Protein AF-A0A1G7BSU6-F1 (afdb_monomer_lite)

Foldseek 3Di:
DDDDDDDDDDDDDDDDDDDDDDDDDDDDDDDDDDDDDDDDDPDDDDPPLPDDDPPDPDPPDDLDAQAEEEEDPQCPPCVVLLVLLVCSVPSNYDYDPDPPHQYEHEDQAFDDEVPRRGDQWYQPPLRNYIYGHPPAPRRSLRSNLNNCSNPDAAAPDPAADSPDPNNSSHRDRHHDDD

Sequence (178 aa):
MRTQILTIAGTALASALAFSSPAIALTAAEGAPQASSVSPNPGTQVKTAGASTAPTLLDGFFSTATYTYRIGNSCKGYEDEIRDGAAYWTGKFDESTDSSATPVNCRTDLFACGKLKKANGCNENHGGRITLSTRTFDFALLAAHEFGHNMYKHSNHKCRSWASDAAVMAPIDNECSN

Structure (mmCIF, N/CA/C/O backbone):
data_AF-A0A1G7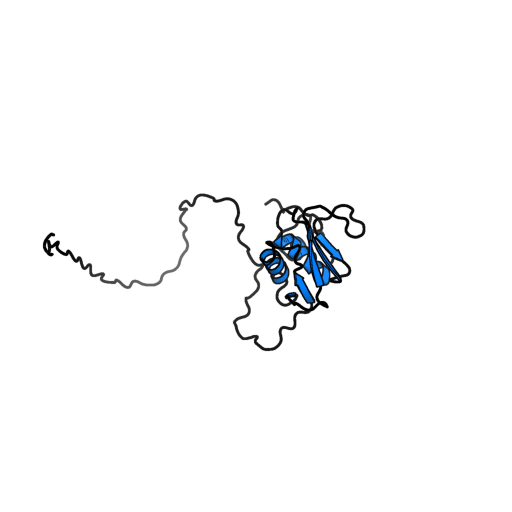BSU6-F1
#
_entry.id   AF-A0A1G7BSU6-F1
#
loop_
_atom_site.group_PDB
_atom_site.id
_atom_site.type_symbol
_atom_site.label_atom_id
_atom_site.label_alt_id
_atom_site.label_comp_id
_atom_site.label_asym_id
_atom_site.label_entity_id
_atom_site.label_seq_id
_atom_site.pdbx_PDB_ins_code
_atom_site.Cartn_x
_atom_site.Cartn_y
_atom_site.Cartn_z
_atom_site.occupancy
_atom_site.B_iso_or_equiv
_atom_site.auth_seq_id
_atom_site.auth_comp_id
_atom_site.auth_asym_id
_atom_site.auth_atom_id
_atom_site.pdbx_PDB_model_num
ATOM 1 N N . MET A 1 1 ? -69.313 28.149 -7.430 1.00 43.38 1 MET A N 1
ATOM 2 C CA . MET A 1 1 ? -67.998 27.905 -6.792 1.00 43.38 1 MET A CA 1
ATOM 3 C C . MET A 1 1 ? -67.383 29.267 -6.487 1.00 43.38 1 MET A C 1
ATOM 5 O O . MET A 1 1 ? -67.125 30.010 -7.416 1.00 43.38 1 MET A O 1
ATOM 9 N N . ARG A 1 2 ? -67.598 29.771 -5.265 1.00 45.12 2 ARG A N 1
ATOM 10 C CA . ARG A 1 2 ? -66.594 29.940 -4.186 1.00 45.12 2 ARG A CA 1
ATOM 11 C C . ARG A 1 2 ? -65.402 30.847 -4.548 1.00 45.12 2 ARG A C 1
ATOM 13 O O . ARG A 1 2 ? -64.326 30.378 -4.879 1.00 45.12 2 ARG A O 1
ATOM 20 N N . THR A 1 3 ? -65.722 32.140 -4.539 1.00 50.72 3 THR A N 1
ATOM 21 C CA . THR A 1 3 ? -65.190 33.266 -3.743 1.00 50.72 3 THR A CA 1
ATOM 22 C C . THR A 1 3 ? -63.723 33.305 -3.298 1.00 50.72 3 THR A C 1
ATOM 24 O O . THR A 1 3 ? -63.164 32.361 -2.750 1.00 50.72 3 THR A O 1
ATOM 27 N N . GLN A 1 4 ? -63.197 34.513 -3.494 1.00 45.75 4 GLN A N 1
ATOM 28 C CA . GLN A 1 4 ? -61.878 35.080 -3.268 1.00 45.75 4 GLN A CA 1
ATOM 29 C C . GLN A 1 4 ? -61.489 35.307 -1.782 1.00 45.75 4 GLN A C 1
ATOM 31 O O . GLN A 1 4 ? -62.336 35.682 -0.983 1.00 45.75 4 GLN A O 1
ATOM 36 N N . ILE A 1 5 ? -60.194 35.096 -1.489 1.00 51.88 5 ILE A N 1
ATOM 37 C CA . ILE A 1 5 ? -59.161 36.057 -1.014 1.00 51.88 5 ILE A CA 1
ATOM 38 C C . ILE A 1 5 ? -59.291 36.835 0.341 1.00 51.88 5 ILE A C 1
ATOM 40 O O . ILE A 1 5 ? -60.310 37.456 0.617 1.00 51.88 5 ILE A O 1
ATOM 44 N N . LEU A 1 6 ? -58.111 36.951 1.011 1.00 47.81 6 LEU A N 1
ATOM 45 C CA . LEU A 1 6 ? -57.597 37.936 2.017 1.00 47.81 6 LEU A CA 1
ATOM 46 C C . LEU A 1 6 ? -58.179 37.820 3.457 1.00 47.81 6 LEU A C 1
ATOM 48 O O . LEU A 1 6 ? -59.353 37.526 3.610 1.00 47.81 6 LEU A O 1
ATOM 52 N N . THR A 1 7 ? -57.526 38.100 4.600 1.00 48.81 7 THR A N 1
ATOM 53 C CA . THR A 1 7 ? -56.152 38.390 5.099 1.00 48.81 7 THR A CA 1
ATOM 54 C C . THR A 1 7 ? -56.275 38.634 6.610 1.00 48.81 7 THR A C 1
ATOM 56 O O . THR A 1 7 ? -57.229 39.307 6.983 1.00 48.81 7 THR A O 1
ATOM 59 N N . ILE A 1 8 ? -55.316 38.220 7.459 1.00 50.56 8 ILE A N 1
ATOM 60 C CA . ILE A 1 8 ? -55.043 38.808 8.803 1.00 50.56 8 ILE A CA 1
ATOM 61 C C . ILE A 1 8 ? -53.541 38.568 9.109 1.00 50.56 8 ILE A C 1
ATOM 63 O O . ILE A 1 8 ? -53.114 37.420 9.126 1.00 50.56 8 ILE A O 1
ATOM 67 N N . ALA A 1 9 ? -52.644 39.556 8.987 1.00 49.62 9 ALA A N 1
ATOM 68 C CA . ALA A 1 9 ? -52.163 40.520 9.998 1.00 49.62 9 ALA A CA 1
ATOM 69 C C . ALA A 1 9 ? -51.543 39.894 11.273 1.00 49.62 9 ALA A C 1
ATOM 71 O O . ALA A 1 9 ? -52.226 39.216 12.032 1.00 49.62 9 ALA A O 1
ATOM 72 N N . GLY A 1 10 ? -50.262 40.185 11.540 1.00 42.06 10 GLY A N 1
ATOM 73 C CA . GLY A 1 10 ? -49.572 39.811 12.781 1.00 42.06 10 GLY A CA 1
ATOM 74 C C . GLY A 1 10 ? -48.179 40.441 12.889 1.00 42.06 10 GLY A C 1
ATOM 75 O O . GLY A 1 10 ? -47.321 40.202 12.053 1.00 42.06 10 GLY A O 1
ATOM 76 N N . THR A 1 11 ? -48.011 41.291 13.893 1.00 51.50 11 THR A N 1
ATOM 77 C CA . THR A 1 11 ? -47.017 42.355 14.112 1.00 51.50 11 THR A CA 1
ATOM 78 C C . THR A 1 11 ? -45.592 41.938 14.500 1.00 51.50 11 THR A C 1
ATOM 80 O O . THR A 1 11 ? -45.358 40.902 15.112 1.00 51.50 11 THR A O 1
ATOM 83 N N . ALA A 1 12 ? -44.664 42.850 14.190 1.00 51.03 12 ALA A N 1
ATOM 84 C CA . ALA A 1 12 ? -43.241 42.865 14.515 1.00 51.03 12 ALA A CA 1
ATOM 85 C C . ALA A 1 12 ? -42.921 43.076 16.005 1.00 51.03 12 ALA A C 1
ATOM 87 O O . ALA A 1 12 ? -43.667 43.764 16.695 1.00 51.03 12 ALA A O 1
ATOM 88 N N . LEU A 1 13 ? -41.731 42.629 16.428 1.00 48.91 13 LEU A N 1
ATOM 89 C CA . LEU A 1 13 ? -40.937 43.243 17.500 1.00 48.91 13 LEU A CA 1
ATOM 90 C C . LEU A 1 13 ? -39.444 43.124 17.147 1.00 48.91 13 LEU A C 1
ATOM 92 O O . LEU A 1 13 ? -38.888 42.031 17.086 1.00 48.91 13 LEU A O 1
ATOM 96 N N . ALA A 1 14 ? -38.816 44.271 16.892 1.00 47.84 14 ALA A N 1
ATOM 97 C CA . ALA A 1 14 ? -37.372 44.431 16.774 1.00 47.84 14 ALA A CA 1
ATOM 98 C C . ALA A 1 14 ? -36.794 44.758 18.158 1.00 47.84 14 ALA A C 1
ATOM 100 O O . ALA A 1 14 ? -37.386 45.525 18.917 1.00 47.84 14 ALA A O 1
ATOM 101 N N . SER A 1 15 ? -35.632 44.207 18.495 1.00 51.06 15 SER A N 1
ATOM 102 C CA . SER A 1 15 ? -34.872 44.604 19.682 1.00 51.06 15 SER A CA 1
ATOM 103 C C . SER A 1 15 ? -33.413 44.774 19.287 1.00 51.06 15 SER A C 1
ATOM 105 O O . SER A 1 15 ? -32.718 43.809 18.981 1.00 51.06 15 SER A O 1
ATOM 107 N N . ALA A 1 16 ? -32.988 46.034 19.236 1.00 49.09 16 ALA A N 1
ATOM 108 C CA . ALA A 1 16 ? -31.608 46.444 19.054 1.00 49.09 16 ALA A CA 1
ATOM 109 C C . ALA A 1 16 ? -30.912 46.461 20.420 1.00 49.09 16 ALA A C 1
ATOM 111 O O . ALA A 1 16 ? -31.410 47.086 21.355 1.00 49.09 16 ALA A O 1
ATOM 112 N N . LEU A 1 17 ? -29.752 45.813 20.526 1.00 57.69 17 LEU A N 1
ATOM 113 C CA . LEU A 1 17 ? -28.835 45.985 21.648 1.00 57.69 17 LEU A CA 1
ATOM 114 C C . LEU A 1 17 ? -27.487 46.445 21.096 1.00 57.69 17 LEU A C 1
ATOM 116 O O . LEU A 1 17 ? -26.803 45.719 20.377 1.00 57.69 17 LEU A O 1
ATOM 120 N N . ALA A 1 18 ? -27.160 47.695 21.410 1.00 49.97 18 ALA A N 1
ATOM 121 C CA . ALA A 1 18 ? -25.861 48.299 21.186 1.00 49.97 18 ALA A CA 1
ATOM 122 C C . ALA A 1 18 ? -24.832 47.666 22.133 1.00 49.97 18 ALA A C 1
ATOM 124 O O . ALA A 1 18 ? -25.076 47.579 23.336 1.00 49.97 18 ALA A O 1
ATOM 125 N N . PHE A 1 19 ? -23.678 47.269 21.600 1.00 49.72 19 PHE A N 1
ATOM 126 C CA . PHE A 1 19 ? -22.523 46.869 22.398 1.00 49.72 19 PHE A CA 1
ATOM 127 C C . PHE A 1 19 ? -21.429 47.928 22.278 1.00 49.72 19 PHE A C 1
ATOM 129 O O . PHE A 1 19 ? -20.837 48.124 21.218 1.00 49.72 19 PHE A O 1
ATOM 136 N N . SER A 1 20 ? -21.197 48.615 23.393 1.00 43.66 20 SER A N 1
ATOM 137 C CA . SER A 1 20 ? -20.050 49.485 23.631 1.00 43.66 20 SER A CA 1
ATOM 138 C C . SER A 1 20 ? -18.826 48.637 23.980 1.00 43.66 20 SER A C 1
ATOM 140 O O . SER A 1 20 ? -18.882 47.809 24.887 1.00 43.66 20 SER A O 1
ATOM 142 N N . SER A 1 21 ? -17.716 48.863 23.280 1.00 49.31 21 SER A N 1
ATOM 143 C CA . SER A 1 21 ? -16.418 48.238 23.555 1.00 49.31 21 SER A CA 1
ATOM 144 C C . SER A 1 21 ? -15.707 48.880 24.750 1.00 49.31 21 SER A C 1
ATOM 146 O O . SER A 1 21 ? -15.696 50.107 24.860 1.00 49.31 21 SER A O 1
ATOM 148 N N . PRO A 1 22 ? -14.968 48.091 25.545 1.00 56.47 22 PRO A N 1
ATOM 149 C CA . PRO A 1 22 ? -13.763 48.571 26.204 1.00 56.47 22 PRO A CA 1
ATOM 150 C C . PRO A 1 22 ? -12.509 47.899 25.624 1.00 56.47 22 PRO A C 1
ATOM 152 O O . PRO A 1 22 ? -12.422 46.677 25.517 1.00 56.47 22 PRO A O 1
ATOM 155 N N . ALA A 1 23 ? -11.521 48.721 25.272 1.00 51.72 23 ALA A N 1
ATOM 156 C CA . ALA A 1 23 ? -10.149 48.295 25.027 1.00 51.72 23 ALA A CA 1
ATOM 157 C C . ALA A 1 23 ? -9.398 48.251 26.365 1.00 51.72 23 ALA A C 1
ATOM 159 O O . ALA A 1 23 ? -9.344 49.275 27.043 1.00 51.72 23 ALA A O 1
ATOM 160 N N . ILE A 1 24 ? -8.808 47.106 26.731 1.00 51.00 24 ILE A N 1
ATOM 161 C CA . ILE A 1 24 ? -7.799 46.996 27.798 1.00 51.00 24 ILE A CA 1
ATOM 162 C C . ILE A 1 24 ? -6.711 45.992 27.375 1.00 51.00 24 ILE A C 1
ATOM 164 O O . ILE A 1 24 ? -6.951 45.060 26.614 1.00 51.00 24 ILE A O 1
ATOM 168 N N . ALA A 1 25 ? -5.505 46.305 27.840 1.00 41.59 25 ALA A N 1
ATOM 169 C CA . ALA A 1 25 ? -4.172 45.949 27.386 1.00 41.59 25 ALA A CA 1
ATOM 170 C C . ALA A 1 25 ? -3.690 44.495 27.582 1.00 41.59 25 ALA A C 1
ATOM 172 O O . ALA A 1 25 ? -4.218 43.723 28.375 1.00 41.59 25 ALA A O 1
ATOM 173 N N . LEU A 1 26 ? -2.591 44.214 26.869 1.00 41.16 26 LEU A N 1
AT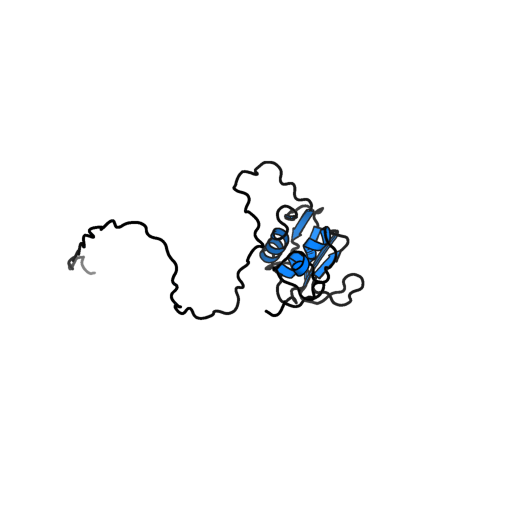OM 174 C CA . LEU A 1 26 ? -1.641 43.107 27.013 1.00 41.16 26 LEU A CA 1
ATOM 175 C C . LEU A 1 26 ? -1.139 42.925 28.460 1.00 41.16 26 LEU A C 1
ATOM 177 O O . LEU A 1 26 ? -0.516 43.840 28.995 1.00 41.16 26 LEU A O 1
ATOM 181 N N . THR A 1 27 ? -1.250 41.706 28.996 1.00 39.78 27 THR A N 1
ATOM 182 C CA . THR A 1 27 ? -0.276 41.094 29.922 1.00 39.78 27 THR A CA 1
ATOM 183 C C . THR A 1 27 ? -0.264 39.568 29.747 1.00 39.78 27 THR A C 1
ATOM 185 O O . THR A 1 27 ? -1.294 38.940 29.518 1.00 39.78 27 THR A O 1
ATOM 188 N N . ALA A 1 28 ? 0.934 38.983 29.810 1.00 38.03 28 ALA A N 1
ATOM 189 C CA . ALA A 1 28 ? 1.205 37.548 29.770 1.00 38.03 28 ALA A CA 1
ATOM 190 C C . ALA A 1 28 ? 1.109 36.912 31.170 1.00 38.03 28 ALA A C 1
ATOM 192 O O . ALA A 1 28 ? 1.464 37.585 32.136 1.00 38.03 28 ALA A O 1
ATOM 193 N N . ALA A 1 29 ? 0.700 35.636 31.253 1.00 35.84 29 ALA A N 1
ATOM 194 C CA . ALA A 1 29 ? 1.248 34.568 32.116 1.00 35.84 29 ALA A CA 1
ATOM 195 C C . ALA A 1 29 ? 0.250 33.404 32.314 1.00 35.84 29 ALA A C 1
ATOM 197 O O . ALA A 1 29 ? -0.962 33.581 32.250 1.00 35.84 29 ALA A O 1
ATOM 198 N N . GLU A 1 30 ? 0.828 32.223 32.537 1.00 41.31 30 GLU A N 1
ATOM 199 C CA . GLU A 1 30 ? 0.259 30.884 32.744 1.00 41.31 30 GLU A CA 1
ATOM 200 C C . GLU A 1 30 ? -0.968 30.748 33.664 1.00 41.31 30 GLU A C 1
ATOM 202 O O . GLU A 1 30 ? -1.081 31.397 34.701 1.00 41.31 30 GLU A O 1
ATOM 207 N N . GLY A 1 31 ? -1.812 29.758 33.341 1.00 31.92 31 GLY A N 1
ATOM 208 C CA . GLY A 1 31 ? -2.787 29.168 34.263 1.00 31.92 31 GLY A CA 1
ATOM 209 C C . GLY A 1 31 ? -3.959 28.499 33.538 1.00 31.92 31 GLY A C 1
ATOM 210 O O . GLY A 1 31 ? -4.784 29.181 32.943 1.00 31.92 31 GLY A O 1
ATOM 211 N N . ALA A 1 32 ? -4.028 27.164 33.579 1.00 40.47 32 ALA A N 1
ATOM 212 C CA . ALA A 1 32 ? -5.107 26.342 33.010 1.00 40.47 32 ALA A CA 1
ATOM 213 C C . ALA A 1 32 ? -6.519 26.756 33.489 1.00 40.47 32 ALA A C 1
ATOM 215 O O . ALA A 1 32 ? -6.661 27.308 34.582 1.00 40.47 32 ALA A O 1
ATOM 216 N N . PRO A 1 33 ? -7.583 26.372 32.754 1.00 39.94 33 PRO A N 1
ATOM 217 C CA . PRO A 1 33 ? -8.517 25.442 33.388 1.00 39.94 33 PRO A CA 1
ATOM 218 C C . PRO A 1 33 ? -9.144 24.377 32.470 1.00 39.94 33 PRO A C 1
ATOM 220 O O . PRO A 1 33 ? -8.964 24.312 31.259 1.00 39.94 33 PRO A O 1
ATOM 223 N N . GLN A 1 34 ? -9.855 23.508 33.178 1.00 32.91 34 GLN A N 1
ATOM 224 C CA . GLN A 1 34 ? -10.449 22.220 32.868 1.00 32.91 34 GLN A CA 1
ATOM 225 C C . GLN A 1 34 ? -11.544 22.196 31.788 1.00 32.91 34 GLN A C 1
ATOM 227 O O . GLN A 1 34 ? -12.377 23.088 31.683 1.00 32.91 34 GLN A O 1
ATOM 232 N N . ALA A 1 35 ? -11.542 21.057 31.089 1.00 38.19 35 ALA A N 1
ATOM 233 C CA . ALA A 1 35 ? -12.656 20.200 30.678 1.00 38.19 35 ALA A CA 1
ATOM 234 C C . ALA A 1 35 ? -14.034 20.825 30.385 1.00 38.19 35 ALA A C 1
ATOM 236 O O . ALA A 1 35 ? -14.748 21.304 31.263 1.00 38.19 35 ALA A O 1
ATOM 237 N N . SER A 1 36 ? -14.503 20.587 29.160 1.00 28.94 36 SER A N 1
ATOM 238 C CA . SER A 1 36 ? -15.922 20.362 28.899 1.00 28.94 36 SER A CA 1
ATOM 239 C C . SER A 1 36 ? -16.103 19.167 27.968 1.00 28.94 36 SER A C 1
ATOM 241 O O . SER A 1 36 ? -15.385 18.970 26.992 1.00 28.94 36 SER A O 1
ATOM 243 N N . SER A 1 37 ? -17.044 18.337 28.389 1.00 40.94 37 SER A N 1
ATOM 244 C CA . SER A 1 37 ? -17.459 17.030 27.904 1.00 40.94 37 SER A CA 1
ATOM 245 C C . SER A 1 37 ? -17.843 16.994 26.426 1.00 40.94 37 SER A C 1
ATOM 247 O O . SER A 1 37 ? -18.770 17.693 26.015 1.00 40.94 37 SER A O 1
ATOM 249 N N . VAL A 1 38 ? -17.236 16.073 25.675 1.00 34.16 38 VAL A N 1
ATOM 250 C CA . VAL A 1 38 ? -17.797 15.553 24.423 1.00 34.16 38 VAL A CA 1
ATOM 251 C C . VAL A 1 38 ? -17.736 14.027 24.471 1.00 34.16 38 VAL A C 1
ATOM 253 O O . VAL A 1 38 ? -16.701 13.433 24.760 1.00 34.16 38 VAL A O 1
ATOM 256 N N . SER A 1 39 ? -18.898 13.421 24.251 1.00 33.19 39 SER A N 1
ATOM 257 C CA . SER A 1 39 ? -19.144 11.981 24.186 1.00 33.19 39 SER A CA 1
ATOM 258 C C . SER A 1 39 ? -18.229 11.292 23.155 1.00 33.19 39 SER A C 1
ATOM 260 O O . SER A 1 39 ? -18.111 11.810 22.042 1.00 33.19 39 SER A O 1
ATOM 262 N N . PRO A 1 40 ? -17.597 10.139 23.452 1.00 36.00 40 PRO A N 1
ATOM 263 C CA . PRO A 1 40 ? -16.759 9.447 22.482 1.00 36.00 40 PRO A CA 1
ATOM 264 C C . PRO A 1 40 ? -17.623 8.671 21.480 1.00 36.00 40 PRO A C 1
ATOM 266 O O . PRO A 1 40 ? -18.295 7.701 21.824 1.00 36.00 40 PRO A O 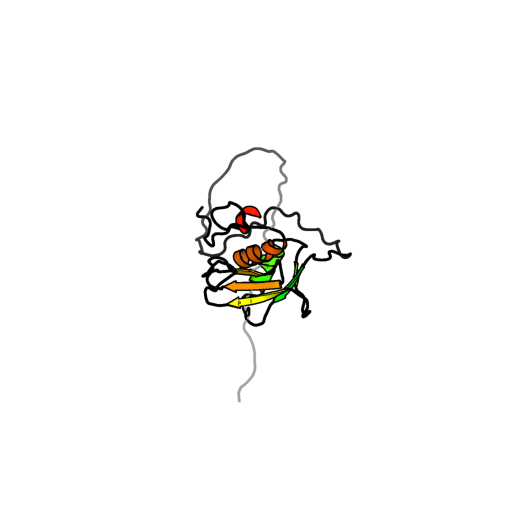1
ATOM 269 N N . ASN A 1 41 ? -17.568 9.090 20.219 1.00 34.16 41 ASN A N 1
ATOM 270 C CA . ASN A 1 41 ? -17.906 8.239 19.085 1.00 34.16 41 ASN A CA 1
ATOM 271 C C . ASN A 1 41 ? -16.659 7.377 18.775 1.00 34.16 41 ASN A C 1
ATOM 273 O O . ASN A 1 41 ? -15.595 7.956 18.545 1.00 34.16 41 ASN A O 1
ATOM 277 N N . PRO A 1 42 ? -16.710 6.034 18.803 1.00 40.38 42 PRO A N 1
ATOM 278 C CA . PRO A 1 42 ? -15.545 5.217 18.486 1.00 40.38 42 PRO A CA 1
ATOM 279 C C . PRO A 1 42 ? -15.372 5.114 16.964 1.00 40.38 42 PRO A C 1
ATOM 281 O O . PRO A 1 42 ? -16.275 4.656 16.269 1.00 40.38 42 PRO A O 1
ATOM 284 N N . GLY A 1 43 ? -14.202 5.510 16.452 1.00 39.00 43 GLY A N 1
ATOM 285 C CA . GLY A 1 43 ? -13.776 5.163 15.090 1.00 39.00 43 GLY A CA 1
ATOM 286 C C . GLY A 1 43 ? -13.504 6.328 14.141 1.00 39.00 43 GLY A C 1
ATOM 287 O O . GLY A 1 43 ? -13.948 6.313 13.001 1.00 39.00 43 GLY A O 1
ATOM 288 N N . THR A 1 44 ? -12.747 7.337 14.560 1.00 38.91 44 THR A N 1
ATOM 289 C CA . THR A 1 44 ? -11.948 8.131 13.612 1.00 38.91 44 THR A CA 1
ATOM 290 C C . THR A 1 44 ? -10.675 8.530 14.335 1.00 38.91 44 THR A C 1
ATOM 292 O O . THR A 1 44 ? -10.641 9.532 15.046 1.00 38.91 44 THR A O 1
ATOM 295 N N . GLN A 1 45 ? -9.641 7.691 14.235 1.00 43.50 45 GLN A N 1
ATOM 296 C CA . GLN A 1 45 ? -8.319 8.109 14.681 1.00 43.50 45 GLN A CA 1
ATOM 297 C C . GLN A 1 45 ? -7.872 9.255 13.776 1.00 43.50 45 GLN A C 1
ATOM 299 O O . GLN A 1 45 ? -7.903 9.156 12.548 1.00 43.50 45 GLN A O 1
ATOM 304 N N . VAL A 1 46 ? -7.534 10.377 14.402 1.00 36.94 46 VAL A N 1
ATOM 305 C CA . VAL A 1 46 ? -7.031 11.565 13.725 1.00 36.94 46 VAL A CA 1
ATOM 306 C C . VAL A 1 46 ? -5.741 11.168 13.013 1.00 36.94 46 VAL A C 1
ATOM 308 O O . VAL A 1 46 ? -4.766 10.798 13.663 1.00 36.94 46 VAL A O 1
ATOM 311 N N . LYS A 1 47 ? -5.742 11.247 11.677 1.00 48.84 47 LYS A N 1
ATOM 312 C CA . LYS A 1 47 ? -4.538 11.213 10.840 1.00 48.84 47 LYS A CA 1
ATOM 313 C C . LYS A 1 47 ? -3.632 12.369 11.266 1.00 48.84 47 LYS A C 1
ATOM 315 O O . LYS A 1 47 ? -3.708 13.464 10.712 1.00 48.84 47 LYS A O 1
ATOM 320 N N . THR A 1 48 ? -2.781 12.170 12.265 1.00 35.25 48 THR A N 1
ATOM 321 C CA . THR A 1 48 ? -1.628 13.047 12.442 1.00 35.25 48 THR A CA 1
ATOM 322 C C . THR A 1 48 ? -0.637 12.637 11.369 1.00 35.25 48 THR A C 1
ATOM 324 O O . THR A 1 48 ? 0.146 11.712 11.557 1.00 35.25 48 THR A O 1
ATOM 327 N N . ALA A 1 49 ? -0.722 13.290 10.207 1.00 46.47 49 ALA A N 1
ATOM 328 C CA . ALA A 1 49 ? 0.374 13.278 9.256 1.00 46.47 49 ALA A CA 1
ATOM 329 C C . ALA A 1 49 ? 1.645 13.620 10.043 1.00 46.47 49 ALA A C 1
ATOM 331 O O . ALA A 1 49 ? 1.688 14.659 10.711 1.00 46.47 49 ALA A O 1
ATOM 332 N N . GLY A 1 50 ? 2.647 12.735 10.025 1.00 38.75 50 GLY A N 1
ATOM 333 C CA . GLY A 1 50 ? 3.977 13.089 10.509 1.00 38.75 50 GLY A CA 1
ATOM 334 C C . GLY A 1 50 ? 4.341 14.423 9.870 1.00 38.75 50 GLY A C 1
ATOM 335 O O . GLY A 1 50 ? 4.186 14.548 8.656 1.00 38.75 50 GLY A O 1
ATOM 336 N N . ALA A 1 51 ? 4.676 15.423 10.695 1.00 36.59 51 ALA A N 1
ATOM 337 C CA . ALA A 1 51 ? 4.785 16.828 10.312 1.00 36.59 51 ALA A CA 1
ATOM 338 C C . ALA A 1 51 ? 5.510 16.995 8.969 1.00 36.59 51 ALA A C 1
ATOM 340 O O . ALA A 1 51 ? 6.733 17.051 8.899 1.00 36.59 51 ALA A O 1
ATOM 341 N N . SER A 1 52 ? 4.721 17.060 7.903 1.00 44.75 52 SER A N 1
ATOM 342 C CA . SER A 1 52 ? 5.170 17.317 6.550 1.00 44.75 52 SER A CA 1
ATOM 343 C C . SER A 1 52 ? 4.659 18.703 6.252 1.00 44.75 52 SER A C 1
ATOM 345 O O . SER A 1 52 ? 3.453 18.947 6.230 1.00 44.75 52 SER A O 1
ATOM 347 N N . THR A 1 53 ? 5.589 19.643 6.149 1.00 33.62 53 THR A N 1
ATOM 348 C CA . THR A 1 53 ? 5.315 21.004 5.712 1.00 33.62 53 THR A CA 1
ATOM 349 C C . THR A 1 53 ? 4.551 20.899 4.396 1.00 33.62 53 THR A C 1
ATOM 351 O O . THR A 1 53 ? 5.105 20.440 3.401 1.00 33.62 53 THR A O 1
ATOM 354 N N . ALA A 1 54 ? 3.259 21.232 4.408 1.00 38.56 54 ALA A N 1
ATOM 355 C CA . ALA A 1 54 ? 2.460 21.244 3.193 1.00 38.56 54 ALA A CA 1
ATOM 356 C C . ALA A 1 54 ? 3.153 22.171 2.181 1.00 38.56 54 ALA A C 1
ATOM 358 O O . ALA A 1 54 ? 3.487 23.301 2.557 1.00 38.56 54 ALA A O 1
ATOM 359 N N . PRO A 1 55 ? 3.405 21.741 0.933 1.00 41.66 55 PRO A N 1
ATOM 360 C CA . PRO A 1 55 ? 3.897 22.662 -0.069 1.00 41.66 55 PRO A CA 1
ATOM 361 C C . PRO A 1 55 ? 2.800 23.696 -0.317 1.00 41.66 55 PRO A C 1
ATOM 363 O O . PRO A 1 55 ? 1.690 23.388 -0.756 1.00 41.66 55 PRO A O 1
ATOM 366 N N . THR A 1 56 ? 3.110 24.942 0.030 1.00 38.22 56 THR A N 1
ATOM 367 C CA . THR A 1 56 ? 2.378 26.120 -0.417 1.00 38.22 56 THR A CA 1
ATOM 368 C C . THR A 1 56 ? 2.246 26.026 -1.932 1.00 38.22 56 THR A C 1
ATOM 370 O O . THR A 1 56 ? 3.245 25.835 -2.619 1.00 38.22 56 THR A O 1
ATOM 373 N N . LEU A 1 57 ? 1.018 26.137 -2.435 1.00 45.91 57 LEU A N 1
ATOM 374 C CA . LEU A 1 57 ? 0.658 26.205 -3.852 1.00 45.91 57 LEU A CA 1
ATOM 375 C C . LEU A 1 57 ? 1.589 27.147 -4.642 1.00 45.91 57 LEU A C 1
ATOM 377 O O . LEU A 1 57 ? 1.304 28.334 -4.776 1.00 45.91 57 LEU A O 1
ATOM 381 N N . LEU A 1 58 ? 2.696 26.610 -5.160 1.00 40.41 58 LEU A N 1
ATOM 382 C CA . LEU A 1 58 ? 3.500 27.193 -6.235 1.00 40.41 58 LEU A CA 1
ATOM 383 C C . LEU A 1 58 ? 4.333 26.157 -7.028 1.00 40.41 58 LEU A C 1
ATOM 385 O O . LEU A 1 58 ? 5.154 26.560 -7.842 1.00 40.41 58 LEU A O 1
ATOM 389 N N . ASP A 1 59 ? 4.111 24.846 -6.869 1.00 44.12 59 ASP A N 1
ATOM 390 C CA . ASP A 1 59 ? 4.916 23.800 -7.537 1.00 44.12 59 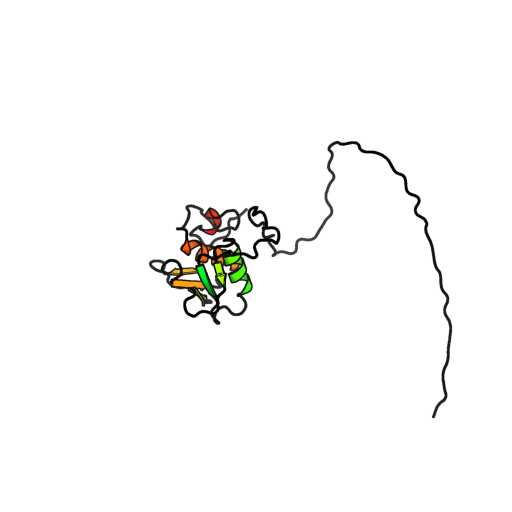ASP A CA 1
ATOM 391 C C . ASP A 1 59 ? 4.252 23.241 -8.808 1.00 44.12 59 ASP A C 1
ATOM 393 O O . ASP A 1 59 ? 4.151 22.038 -9.041 1.00 44.12 59 ASP A O 1
ATOM 397 N N . GLY A 1 60 ? 3.807 24.145 -9.681 1.00 41.31 60 GLY A N 1
ATOM 398 C CA . GLY A 1 60 ? 3.284 23.822 -11.012 1.00 41.31 60 GLY A CA 1
ATOM 399 C C . GLY A 1 60 ? 4.346 23.437 -12.053 1.00 41.31 60 GLY A C 1
ATOM 400 O O . GLY A 1 60 ? 4.051 23.494 -13.243 1.00 41.31 60 GLY A O 1
ATOM 401 N N . PHE A 1 61 ? 5.571 23.081 -11.658 1.00 42.12 61 PHE A N 1
ATOM 402 C CA . PHE A 1 61 ? 6.653 22.730 -12.585 1.00 42.12 61 PHE A CA 1
ATOM 403 C C . PHE A 1 61 ? 7.435 21.503 -12.072 1.00 42.12 61 PHE A C 1
ATOM 405 O O . PHE A 1 61 ? 8.433 21.616 -11.372 1.00 42.12 61 PHE A O 1
ATOM 412 N N . PHE A 1 62 ? 6.961 20.317 -12.470 1.00 42.72 62 PHE A N 1
ATOM 413 C CA . PHE A 1 62 ? 7.648 19.014 -12.419 1.00 42.72 62 PHE A CA 1
ATOM 414 C C . PHE A 1 62 ? 7.937 18.387 -11.042 1.00 42.72 62 PHE A C 1
ATOM 416 O O . PHE A 1 62 ? 9.065 17.976 -10.771 1.00 42.72 62 PHE A O 1
ATOM 423 N N . SER A 1 63 ? 6.906 18.138 -10.228 1.00 47.00 63 SER A N 1
ATOM 424 C CA . SER A 1 63 ? 6.966 16.941 -9.375 1.00 47.00 63 SER A CA 1
ATOM 425 C C . SER A 1 63 ? 6.736 15.730 -10.278 1.00 47.00 63 SER A C 1
ATOM 427 O O . SER A 1 63 ? 5.608 15.449 -10.667 1.00 47.00 63 SER A O 1
ATOM 429 N N . THR A 1 64 ? 7.808 15.063 -10.703 1.00 60.06 64 THR A N 1
ATOM 430 C CA . THR A 1 64 ? 7.688 13.771 -11.389 1.00 60.06 64 THR A CA 1
ATOM 431 C C . THR A 1 64 ? 7.660 12.704 -10.309 1.00 60.06 64 THR A C 1
ATOM 433 O O . THR A 1 64 ? 8.688 12.444 -9.678 1.00 60.06 64 THR A O 1
ATOM 436 N N . ALA A 1 65 ? 6.491 12.113 -10.044 1.00 71.44 65 ALA A N 1
ATOM 437 C CA . ALA A 1 65 ? 6.456 10.955 -9.165 1.00 71.44 65 ALA A CA 1
ATOM 438 C C . ALA A 1 65 ? 7.437 9.899 -9.670 1.00 71.44 65 ALA A C 1
ATOM 440 O O . ALA A 1 65 ? 7.574 9.643 -10.868 1.00 71.44 65 ALA A O 1
ATOM 441 N N . THR A 1 66 ? 8.151 9.300 -8.725 1.00 88.81 66 THR A N 1
ATOM 442 C CA . THR A 1 66 ? 9.147 8.272 -9.030 1.00 88.81 66 THR A CA 1
ATOM 443 C C . THR A 1 66 ? 8.475 6.971 -9.468 1.00 88.81 66 THR A C 1
ATOM 445 O O . THR A 1 66 ? 9.045 6.211 -10.248 1.00 88.81 66 THR A O 1
ATOM 448 N N . TYR A 1 67 ? 7.258 6.724 -8.985 1.00 95.25 67 TYR A N 1
ATOM 449 C CA . TYR A 1 67 ? 6.493 5.518 -9.249 1.00 95.25 67 TYR A CA 1
ATOM 450 C C . TYR A 1 67 ? 5.077 5.871 -9.686 1.00 95.25 67 TYR A C 1
ATOM 452 O O . TYR A 1 67 ? 4.456 6.790 -9.155 1.00 95.25 67 TYR A O 1
ATOM 460 N N . THR A 1 68 ? 4.539 5.092 -10.617 1.00 97.19 68 THR A N 1
ATOM 461 C CA . THR A 1 68 ? 3.136 5.178 -11.013 1.00 97.19 68 THR A CA 1
ATOM 462 C C . THR A 1 68 ? 2.403 3.900 -10.640 1.00 97.19 68 THR A C 1
ATOM 464 O O . THR A 1 68 ? 2.965 2.796 -10.666 1.00 97.19 68 THR A O 1
ATOM 467 N N . TYR A 1 69 ? 1.132 4.040 -10.281 1.00 98.25 69 TYR A N 1
ATOM 468 C CA . TYR A 1 69 ? 0.262 2.917 -9.952 1.00 98.25 69 TYR A CA 1
ATOM 469 C C . TYR A 1 69 ? -1.112 3.081 -10.586 1.00 98.25 69 TYR A C 1
ATOM 471 O O . TYR A 1 69 ? -1.524 4.182 -10.929 1.00 98.25 69 TYR A O 1
ATOM 479 N N . ARG A 1 70 ? -1.827 1.972 -10.740 1.00 98.25 70 ARG A N 1
ATOM 480 C CA . ARG A 1 70 ? -3.180 1.944 -11.286 1.00 98.25 70 ARG A CA 1
ATOM 481 C C . ARG A 1 70 ? -4.065 1.095 -10.400 1.00 98.25 70 ARG A C 1
ATOM 483 O O . ARG A 1 70 ? -3.791 -0.092 -10.208 1.00 98.25 70 ARG A O 1
ATOM 490 N N . ILE A 1 71 ? -5.146 1.686 -9.906 1.00 98.44 71 ILE A N 1
ATOM 491 C CA . ILE A 1 71 ? -6.112 0.975 -9.075 1.00 98.44 71 ILE A CA 1
ATOM 492 C C . ILE A 1 71 ? -6.956 0.056 -9.962 1.00 98.44 71 ILE A C 1
ATOM 494 O O . ILE A 1 71 ? -7.642 0.490 -10.887 1.00 98.44 71 ILE A O 1
ATOM 498 N N . GLY A 1 72 ? -6.866 -1.246 -9.709 1.00 97.06 72 GLY A N 1
ATOM 499 C CA . GLY A 1 72 ? -7.627 -2.261 -10.418 1.00 97.06 72 GLY A CA 1
ATOM 500 C C . GLY A 1 72 ? -9.084 -2.303 -9.963 1.00 97.06 72 GLY A C 1
ATOM 501 O O . GLY A 1 72 ? -9.413 -2.037 -8.810 1.00 97.06 72 GLY A O 1
ATOM 502 N N . ASN A 1 73 ? -9.971 -2.746 -10.854 1.00 97.31 73 ASN A N 1
ATOM 503 C CA . ASN A 1 73 ? -11.417 -2.794 -10.602 1.00 97.31 73 ASN A CA 1
ATOM 504 C C . ASN A 1 73 ? -11.820 -3.706 -9.420 1.00 97.31 73 ASN A C 1
ATOM 506 O O . ASN A 1 73 ? -12.927 -3.600 -8.898 1.00 97.31 73 ASN A O 1
ATOM 510 N N . SER A 1 74 ? -10.935 -4.613 -8.993 1.00 98.00 74 SER A N 1
ATOM 511 C CA . SER A 1 74 ? -11.114 -5.426 -7.783 1.00 98.00 74 SER A CA 1
ATOM 512 C C . SER A 1 74 ? -11.136 -4.605 -6.489 1.00 98.00 74 SER A C 1
ATOM 514 O O . SER A 1 74 ? -11.617 -5.097 -5.477 1.00 98.00 74 SER A O 1
ATOM 516 N N . CYS A 1 75 ? -10.606 -3.380 -6.510 1.00 98.06 75 CYS A N 1
ATOM 517 C CA . CYS A 1 75 ? -10.488 -2.485 -5.357 1.00 98.06 75 CYS A CA 1
ATOM 518 C C . CYS A 1 75 ? -11.672 -1.532 -5.189 1.00 98.06 75 CYS A C 1
ATOM 520 O O . CYS A 1 75 ? -11.558 -0.528 -4.494 1.00 98.06 75 CYS A O 1
ATOM 522 N N . LYS A 1 76 ? -12.805 -1.830 -5.831 1.00 97.94 76 LYS A N 1
ATOM 523 C CA . LYS A 1 76 ? -13.981 -0.965 -5.791 1.00 97.94 76 LYS A CA 1
ATOM 524 C C . LYS A 1 76 ? -14.462 -0.738 -4.354 1.00 97.94 76 LYS A C 1
ATOM 526 O O . LYS A 1 76 ? -14.824 -1.699 -3.677 1.00 97.94 76 LYS A O 1
ATOM 531 N N . GLY A 1 77 ? -14.547 0.524 -3.945 1.00 97.50 77 GLY A N 1
ATOM 532 C CA . GLY A 1 77 ? -14.909 0.957 -2.595 1.00 97.50 77 GLY A CA 1
ATOM 533 C C . GLY A 1 77 ? -13.733 1.121 -1.628 1.00 97.50 77 GLY A C 1
ATOM 534 O O . GLY A 1 77 ? -13.993 1.360 -0.457 1.00 97.50 77 GLY A O 1
ATOM 535 N N . TYR A 1 78 ? -12.491 0.971 -2.097 1.00 98.06 78 TYR A N 1
ATOM 536 C CA . TYR A 1 78 ? -11.260 1.174 -1.318 1.00 98.06 78 TYR A CA 1
ATOM 537 C C . TYR A 1 78 ? -10.281 2.139 -2.006 1.00 98.06 78 TYR A C 1
ATOM 539 O O . TYR A 1 78 ? -9.102 2.208 -1.658 1.00 98.06 78 TYR A O 1
ATOM 547 N N . GLU A 1 79 ? -10.716 2.816 -3.071 1.00 98.44 79 GLU A N 1
ATOM 548 C CA . GLU A 1 79 ? -9.834 3.621 -3.911 1.00 98.44 79 GLU A CA 1
ATOM 549 C C . GLU A 1 79 ? -9.220 4.789 -3.135 1.00 98.44 79 GLU A C 1
ATOM 551 O O . GLU A 1 79 ? -8.043 5.097 -3.320 1.00 98.44 79 GLU A O 1
ATOM 556 N N . ASP A 1 80 ? -9.992 5.404 -2.243 1.00 98.31 80 ASP A N 1
ATOM 557 C CA . ASP A 1 80 ? -9.539 6.551 -1.461 1.00 98.31 80 ASP A CA 1
ATOM 558 C C . ASP A 1 80 ? -8.517 6.135 -0.398 1.00 98.31 80 ASP A C 1
ATOM 560 O O . ASP A 1 80 ? -7.494 6.796 -0.250 1.00 98.31 80 ASP A O 1
ATOM 564 N N . GLU A 1 81 ? -8.695 4.985 0.252 1.00 98.50 81 GLU A N 1
ATOM 565 C CA . GLU A 1 81 ? -7.720 4.431 1.193 1.00 98.50 81 GLU A CA 1
ATOM 566 C C . GLU A 1 81 ? -6.405 4.041 0.503 1.00 98.50 81 GLU A C 1
ATOM 568 O O . GLU A 1 81 ? -5.326 4.189 1.081 1.00 98.50 81 GLU A O 1
ATOM 573 N N . ILE A 1 82 ? -6.464 3.564 -0.745 1.00 98.75 82 ILE A N 1
ATOM 574 C CA . ILE A 1 82 ? -5.261 3.283 -1.544 1.00 98.75 82 ILE A CA 1
ATOM 575 C C . ILE A 1 82 ? -4.526 4.585 -1.856 1.00 98.75 82 ILE A C 1
ATOM 577 O O . ILE A 1 82 ? -3.306 4.649 -1.690 1.00 98.75 82 ILE A O 1
ATOM 581 N N . ARG A 1 83 ? -5.257 5.624 -2.278 1.00 98.50 83 ARG A N 1
ATOM 582 C CA . ARG A 1 83 ? -4.689 6.953 -2.542 1.00 98.50 83 ARG A CA 1
ATOM 583 C C . ARG A 1 83 ? -4.094 7.565 -1.285 1.00 98.50 83 ARG A C 1
ATOM 585 O O . ARG A 1 83 ? -2.993 8.096 -1.351 1.00 98.50 83 ARG A O 1
ATOM 592 N N . ASP A 1 84 ? -4.772 7.441 -0.150 1.00 98.25 84 ASP A N 1
ATOM 593 C CA . ASP A 1 84 ? -4.268 7.862 1.157 1.00 98.25 84 ASP A CA 1
ATOM 594 C C . ASP A 1 84 ? -2.953 7.154 1.500 1.00 98.25 84 ASP A C 1
ATOM 596 O O . ASP A 1 84 ? -1.982 7.795 1.908 1.00 98.25 84 ASP A O 1
ATOM 600 N N . GLY A 1 85 ? -2.896 5.835 1.291 1.00 98.25 85 GLY A N 1
ATOM 601 C CA . GLY A 1 85 ? -1.687 5.053 1.518 1.00 98.25 85 GLY A CA 1
ATOM 602 C C . GLY A 1 85 ? -0.527 5.466 0.607 1.00 98.25 85 GLY A C 1
ATOM 603 O O . GLY A 1 85 ? 0.610 5.573 1.061 1.00 98.25 85 GLY A O 1
ATOM 604 N N . ALA A 1 86 ? -0.802 5.753 -0.667 1.00 98.25 86 ALA A N 1
ATOM 605 C CA . ALA A 1 86 ? 0.192 6.279 -1.601 1.00 98.25 86 ALA A CA 1
ATOM 606 C C . ALA A 1 86 ? 0.662 7.693 -1.206 1.00 98.25 86 ALA A C 1
ATOM 608 O O . ALA A 1 86 ? 1.861 7.975 -1.219 1.00 98.25 86 ALA A O 1
ATOM 609 N N . ALA A 1 87 ? -0.274 8.563 -0.814 1.00 97.50 87 ALA A N 1
ATOM 610 C CA . ALA A 1 87 ? -0.029 9.957 -0.452 1.00 97.50 87 ALA A CA 1
ATOM 611 C C . ALA A 1 87 ? 0.813 10.117 0.822 1.00 97.50 87 ALA A C 1
ATOM 613 O O . ALA A 1 87 ? 1.503 11.130 0.965 1.00 97.50 87 ALA A O 1
ATOM 614 N N . TYR A 1 88 ? 0.817 9.113 1.710 1.00 97.88 88 TYR A N 1
ATOM 615 C CA . TYR A 1 88 ? 1.747 9.053 2.843 1.00 97.88 88 TYR A CA 1
ATOM 616 C C . TYR A 1 88 ? 3.200 9.272 2.386 1.00 97.88 88 TYR A C 1
ATOM 618 O O . TYR A 1 88 ? 3.943 10.044 2.989 1.00 97.88 88 TYR A O 1
ATOM 626 N N . TRP A 1 89 ? 3.587 8.680 1.253 1.00 96.62 89 TRP A N 1
ATOM 627 C CA . TRP A 1 89 ? 4.900 8.859 0.636 1.00 96.62 89 TRP A CA 1
ATOM 628 C C . TRP A 1 89 ? 4.902 10.070 -0.306 1.00 96.62 89 TRP A C 1
ATOM 630 O O . TRP A 1 89 ? 5.009 9.935 -1.528 1.00 96.62 89 TRP A O 1
ATOM 640 N N . THR A 1 90 ? 4.759 11.265 0.268 1.00 93.25 90 THR A N 1
ATOM 641 C CA . THR A 1 90 ? 4.571 12.532 -0.463 1.00 93.25 90 THR A CA 1
ATOM 642 C C . THR A 1 90 ? 5.521 12.681 -1.662 1.00 93.25 90 THR A C 1
ATOM 644 O O . THR A 1 90 ? 6.743 12.576 -1.537 1.00 93.25 90 THR A O 1
ATOM 647 N N . GLY A 1 91 ? 4.942 12.925 -2.844 1.00 91.06 91 GLY A N 1
ATOM 648 C CA . GLY A 1 91 ? 5.672 13.146 -4.099 1.00 91.06 91 GLY A CA 1
ATOM 649 C C . GLY A 1 91 ? 6.340 11.903 -4.702 1.00 91.06 91 GLY A C 1
ATOM 650 O O . GLY A 1 91 ? 7.121 12.032 -5.644 1.00 91.06 91 GLY A O 1
ATOM 651 N N . LYS A 1 92 ? 6.090 10.696 -4.172 1.00 94.94 92 LYS A N 1
ATOM 652 C CA . LYS A 1 92 ? 6.682 9.450 -4.694 1.00 94.94 92 LYS A CA 1
ATOM 653 C C . LYS A 1 92 ? 5.777 8.683 -5.643 1.00 94.94 92 LYS A C 1
ATOM 655 O O . LYS A 1 92 ? 6.310 8.044 -6.550 1.00 94.94 92 LYS A O 1
ATOM 660 N N . PHE A 1 93 ? 4.464 8.747 -5.445 1.00 96.81 93 PHE A N 1
ATOM 661 C CA . PHE A 1 93 ? 3.488 7.953 -6.185 1.00 96.81 93 PHE A CA 1
ATOM 662 C C . PHE A 1 93 ? 2.439 8.833 -6.847 1.00 96.81 93 PHE A C 1
ATOM 664 O O . PHE A 1 93 ? 1.791 9.615 -6.159 1.00 96.81 93 PHE A O 1
ATOM 671 N N . ASP A 1 94 ? 2.213 8.602 -8.137 1.00 96.19 94 ASP A N 1
ATOM 672 C CA . ASP A 1 94 ? 1.088 9.171 -8.879 1.00 96.19 94 ASP A CA 1
ATOM 673 C C . ASP A 1 94 ? 0.187 8.053 -9.417 1.00 96.19 94 ASP A C 1
ATOM 675 O O . ASP A 1 94 ? 0.659 7.034 -9.939 1.00 96.19 94 ASP A O 1
ATOM 679 N N . GLU A 1 95 ? -1.129 8.241 -9.305 1.00 96.94 95 GLU A N 1
ATOM 680 C CA . GLU A 1 95 ? -2.092 7.354 -9.955 1.00 96.94 95 GLU A CA 1
ATOM 681 C C . GLU A 1 95 ? -2.087 7.621 -11.467 1.00 96.94 95 GLU A C 1
ATOM 683 O O . GLU A 1 95 ? -2.141 8.763 -11.922 1.00 96.94 95 GLU A O 1
ATOM 688 N N . SER A 1 96 ? -2.035 6.559 -12.262 1.00 95.62 96 SER A N 1
ATOM 689 C CA . SER A 1 96 ? -2.035 6.606 -13.718 1.00 95.62 96 SER A CA 1
ATOM 690 C C . SER A 1 96 ? -2.992 5.564 -14.284 1.00 95.62 96 SER A C 1
ATOM 692 O O . SER A 1 96 ? -3.193 4.487 -13.725 1.00 95.62 96 SER A O 1
ATOM 694 N N . THR A 1 97 ? -3.579 5.876 -15.437 1.00 92.56 97 THR A N 1
ATOM 695 C CA . THR A 1 97 ? -4.415 4.936 -16.197 1.00 92.56 97 THR A CA 1
ATOM 696 C C . THR A 1 97 ? -3.608 4.088 -17.181 1.00 92.56 97 THR A C 1
ATOM 698 O O . THR A 1 97 ? -4.163 3.169 -17.788 1.00 92.56 97 THR A O 1
ATOM 701 N N . ASP A 1 98 ? -2.303 4.349 -17.317 1.00 92.62 98 ASP A N 1
ATOM 702 C CA . ASP A 1 98 ? -1.423 3.585 -18.195 1.00 92.62 98 ASP A CA 1
ATOM 703 C C . ASP A 1 98 ? -1.321 2.123 -17.732 1.00 92.62 98 ASP A C 1
ATOM 705 O O . ASP A 1 98 ? -1.194 1.799 -16.551 1.00 92.62 98 ASP A O 1
ATOM 709 N N . SER A 1 99 ? -1.355 1.220 -18.703 1.00 90.94 99 SER A N 1
ATOM 710 C CA . SER A 1 99 ? -1.056 -0.198 -18.531 1.00 90.94 99 SER A CA 1
ATOM 711 C C . SER A 1 99 ? 0.348 -0.485 -17.987 1.00 90.94 99 SER A C 1
ATOM 713 O O . SER A 1 99 ? 0.547 -1.557 -17.421 1.00 90.94 99 SER A O 1
ATOM 715 N N . SER A 1 100 ? 1.295 0.445 -18.154 1.00 92.25 100 SER A N 1
ATOM 716 C CA . SER A 1 100 ? 2.660 0.341 -17.627 1.00 92.25 100 SER A CA 1
ATOM 717 C C . SER A 1 100 ? 2.760 0.603 -16.117 1.00 92.25 100 SER A C 1
ATOM 719 O O . SER A 1 100 ? 3.745 0.203 -15.497 1.00 92.25 100 SER A O 1
ATOM 721 N N . ALA A 1 101 ? 1.752 1.247 -15.519 1.00 96.62 101 ALA A N 1
ATOM 722 C CA . ALA A 1 101 ? 1.735 1.569 -14.099 1.00 96.62 101 ALA A CA 1
ATOM 723 C C . ALA A 1 101 ? 1.537 0.314 -13.233 1.00 96.62 101 ALA A C 1
ATOM 725 O O . ALA A 1 101 ? 0.855 -0.635 -13.630 1.00 96.62 101 ALA A O 1
ATOM 726 N N . THR A 1 102 ? 2.080 0.339 -12.012 1.00 98.19 102 THR A N 1
ATOM 727 C CA . THR A 1 102 ? 1.972 -0.758 -11.036 1.00 98.19 102 THR A CA 1
ATOM 728 C C . THR A 1 102 ? 0.501 -1.127 -10.806 1.00 98.19 102 THR A C 1
ATOM 730 O O . THR A 1 102 ? -0.246 -0.308 -10.265 1.00 98.19 102 THR A O 1
ATOM 733 N N . PRO A 1 103 ? 0.038 -2.335 -11.166 1.00 98.19 103 PRO A N 1
ATOM 734 C CA . PRO A 1 103 ? -1.345 -2.717 -10.922 1.00 98.19 103 PRO A CA 1
ATOM 735 C C . PRO A 1 103 ? -1.571 -2.971 -9.428 1.00 98.19 103 PRO A C 1
ATOM 737 O O . PRO A 1 103 ? -0.878 -3.796 -8.826 1.00 98.19 103 PRO A O 1
ATOM 740 N N . VAL A 1 104 ? -2.570 -2.300 -8.851 1.00 98.56 104 VAL A N 1
ATOM 741 C CA . VAL A 1 104 ? -3.046 -2.525 -7.481 1.00 98.56 104 VAL A CA 1
ATOM 742 C C . VAL A 1 104 ? -4.323 -3.359 -7.531 1.00 98.56 104 VAL A C 1
ATOM 744 O O . VAL A 1 104 ? -5.334 -2.925 -8.078 1.00 98.56 104 VAL A O 1
ATOM 747 N N . ASN A 1 105 ? -4.285 -4.557 -6.958 1.00 98.44 105 ASN A N 1
ATOM 748 C CA . ASN A 1 105 ? -5.416 -5.477 -6.901 1.00 98.44 105 ASN A CA 1
ATOM 749 C C . ASN A 1 105 ? -5.868 -5.685 -5.459 1.00 98.44 105 ASN A C 1
ATOM 751 O O . ASN A 1 105 ? -5.050 -5.697 -4.545 1.00 98.44 105 ASN A O 1
ATOM 755 N N . CYS A 1 106 ? -7.157 -5.936 -5.263 1.00 98.44 106 CYS A N 1
ATOM 756 C CA . CYS A 1 106 ? -7.724 -6.153 -3.941 1.00 98.44 106 CYS A CA 1
ATOM 757 C C . CYS A 1 106 ? -8.375 -7.525 -3.848 1.00 98.44 106 CYS A C 1
ATOM 759 O O . CYS A 1 106 ? -8.905 -8.061 -4.824 1.00 98.44 106 CYS A O 1
ATOM 761 N N . ARG A 1 107 ? -8.300 -8.110 -2.659 1.00 97.75 107 ARG A N 1
ATOM 762 C CA . ARG A 1 107 ? -8.792 -9.444 -2.331 1.00 97.75 107 ARG A CA 1
ATOM 763 C C . ARG A 1 107 ? -9.487 -9.421 -0.980 1.00 97.75 107 ARG A C 1
ATOM 765 O O . ARG A 1 107 ? -9.174 -8.603 -0.127 1.00 97.75 107 ARG A O 1
ATOM 772 N N . THR A 1 108 ? -10.404 -10.355 -0.764 1.00 96.06 108 THR A N 1
ATOM 773 C CA . THR A 1 108 ? -11.129 -10.501 0.511 1.00 96.06 108 THR A CA 1
ATOM 774 C C . THR A 1 108 ? -10.596 -11.643 1.380 1.00 96.06 108 THR A C 1
ATOM 776 O O . THR A 1 108 ? -11.162 -11.962 2.430 1.00 96.06 108 THR A O 1
ATOM 779 N N . ASP A 1 109 ? -9.541 -12.318 0.927 1.00 95.44 109 ASP A N 1
ATOM 780 C CA . ASP A 1 109 ? -8.898 -13.455 1.571 1.00 95.44 109 ASP A CA 1
ATOM 781 C C . ASP A 1 109 ? -7.412 -13.191 1.841 1.00 95.44 109 ASP A C 1
ATOM 783 O O . ASP A 1 109 ? -6.796 -12.303 1.261 1.00 95.44 109 ASP A O 1
ATOM 787 N N . LEU A 1 110 ? -6.834 -13.991 2.740 1.00 94.69 110 LEU A N 1
ATOM 788 C CA . LEU A 1 110 ? -5.384 -14.041 2.924 1.00 94.69 110 LEU A CA 1
ATOM 789 C C . LEU A 1 110 ? -4.775 -14.827 1.771 1.00 94.69 110 LEU A C 1
ATOM 791 O O . LEU A 1 110 ? -5.289 -15.890 1.419 1.00 94.69 110 LEU A O 1
ATOM 795 N N . PHE A 1 111 ? -3.652 -14.368 1.238 1.00 95.81 111 PHE A N 1
ATOM 796 C CA . PHE A 1 111 ? -3.029 -15.000 0.079 1.00 95.81 111 PHE A CA 1
ATOM 797 C C . PHE A 1 111 ? -1.530 -15.217 0.283 1.00 95.81 111 PHE A C 1
ATOM 799 O O . PHE A 1 111 ? -0.934 -14.736 1.245 1.00 95.81 111 PHE A O 1
ATOM 806 N N . ALA A 1 112 ? -0.922 -16.008 -0.597 1.00 93.81 112 ALA A N 1
ATOM 807 C CA . ALA A 1 112 ? 0.513 -16.242 -0.553 1.00 93.81 112 ALA A CA 1
ATOM 808 C C . ALA A 1 112 ? 1.272 -15.073 -1.198 1.00 93.81 112 ALA A C 1
ATOM 810 O O . ALA A 1 112 ? 0.903 -14.622 -2.279 1.00 93.81 112 ALA A O 1
ATOM 811 N N . CYS A 1 113 ? 2.357 -14.641 -0.558 1.00 92.50 113 CYS A N 1
ATOM 812 C CA . CYS A 1 113 ? 3.268 -13.610 -1.048 1.00 92.50 113 CYS A CA 1
ATOM 813 C C . CYS A 1 113 ? 4.711 -14.083 -0.846 1.00 92.50 113 CYS A C 1
ATOM 815 O O . CYS A 1 113 ? 5.194 -14.205 0.284 1.00 92.50 113 CYS A O 1
ATOM 817 N N . GLY A 1 114 ? 5.401 -14.420 -1.938 1.00 87.38 114 GLY A N 1
ATOM 818 C CA . GLY A 1 114 ? 6.734 -15.018 -1.873 1.00 87.38 114 GLY A CA 1
ATOM 819 C C . GLY A 1 114 ? 6.765 -16.268 -0.980 1.00 87.38 114 GLY A C 1
ATOM 820 O O . GLY A 1 114 ? 6.128 -17.280 -1.273 1.00 87.38 114 GLY A O 1
ATOM 821 N N . LYS A 1 115 ? 7.519 -16.207 0.126 1.00 88.50 115 LYS A N 1
ATOM 822 C CA . LYS A 1 115 ? 7.624 -17.313 1.099 1.00 88.50 115 LYS A CA 1
ATOM 823 C C . LYS A 1 115 ? 6.486 -17.334 2.126 1.00 88.50 115 LYS A C 1
ATOM 825 O O . LYS A 1 115 ? 6.264 -18.375 2.747 1.00 88.50 115 LYS A O 1
ATOM 830 N N . LEU A 1 116 ? 5.763 -16.228 2.307 1.00 88.38 116 LEU A N 1
ATOM 831 C CA . LEU A 1 116 ? 4.633 -16.153 3.229 1.00 88.38 116 LEU A CA 1
ATOM 832 C C . LEU A 1 116 ? 3.421 -16.848 2.610 1.00 88.38 116 LEU A C 1
ATOM 834 O O . LEU A 1 116 ? 3.032 -16.567 1.480 1.00 88.38 116 LEU A O 1
ATOM 838 N N . LYS A 1 117 ? 2.816 -17.776 3.356 1.00 91.31 117 LYS A N 1
ATOM 839 C CA . LYS A 1 117 ? 1.632 -18.529 2.901 1.00 91.31 117 LYS A CA 1
ATOM 840 C C . LYS A 1 117 ? 0.316 -17.791 3.139 1.00 91.31 117 LYS A C 1
ATOM 842 O O . LYS A 1 117 ? -0.684 -18.140 2.522 1.00 91.31 117 LYS A O 1
ATOM 847 N N . LYS A 1 118 ? 0.326 -16.818 4.049 1.00 92.81 118 LYS A N 1
ATOM 848 C CA . LYS A 1 118 ? -0.806 -15.962 4.398 1.00 92.81 118 LYS A CA 1
ATOM 849 C C . LYS A 1 118 ? -0.266 -14.562 4.651 1.00 92.81 118 LYS A C 1
ATOM 851 O O . LYS A 1 118 ? 0.469 -14.366 5.614 1.00 92.81 118 LYS A O 1
ATOM 856 N N . ALA A 1 119 ? -0.604 -13.639 3.771 1.00 93.50 119 ALA A N 1
ATOM 857 C CA . ALA A 1 119 ? -0.247 -12.238 3.846 1.00 93.50 119 ALA A CA 1
ATOM 858 C C . ALA A 1 119 ? -1.502 -11.390 3.631 1.00 93.50 119 ALA A C 1
ATOM 860 O O . ALA A 1 119 ? -2.433 -11.809 2.933 1.00 93.50 119 ALA A O 1
ATOM 861 N N . ASN A 1 120 ? -1.501 -10.216 4.256 1.00 95.62 120 ASN A N 1
ATOM 862 C CA . ASN A 1 120 ? -2.527 -9.203 4.060 1.00 95.62 120 ASN A CA 1
ATOM 863 C C . ASN A 1 120 ? -2.184 -8.266 2.909 1.00 95.62 120 ASN A C 1
ATOM 865 O O . ASN A 1 120 ? -3.089 -7.785 2.250 1.00 95.62 120 ASN A O 1
ATOM 869 N N . GLY A 1 121 ? -0.912 -8.073 2.593 1.00 96.88 121 GLY A N 1
ATOM 870 C CA . GLY A 1 121 ? -0.498 -7.342 1.410 1.00 96.88 121 GLY A CA 1
ATOM 871 C C . GLY A 1 121 ? 0.704 -8.002 0.755 1.00 96.88 121 GLY A C 1
ATOM 872 O O . GLY A 1 121 ? 1.316 -8.923 1.306 1.00 96.88 121 GLY A O 1
ATOM 873 N N . CYS A 1 122 ? 0.959 -7.608 -0.485 1.00 97.62 122 CYS A N 1
ATOM 874 C CA . CYS A 1 122 ? 2.138 -8.029 -1.215 1.00 97.62 122 CYS A CA 1
ATOM 875 C C . CYS A 1 122 ? 2.476 -7.031 -2.307 1.00 97.62 122 CYS A C 1
ATOM 877 O O . CYS A 1 122 ? 1.726 -6.899 -3.278 1.00 97.62 122 CYS A O 1
ATOM 879 N N . ASN A 1 123 ? 3.639 -6.411 -2.189 1.00 97.69 123 ASN A N 1
ATOM 880 C CA . ASN A 1 123 ? 4.314 -5.746 -3.284 1.00 97.69 123 ASN A CA 1
ATOM 881 C C . ASN A 1 123 ? 5.356 -6.681 -3.909 1.00 97.69 123 ASN A C 1
ATOM 883 O O . ASN A 1 123 ? 6.404 -6.982 -3.334 1.00 97.69 123 ASN A O 1
ATOM 887 N N . GLU A 1 124 ? 5.064 -7.155 -5.110 1.00 94.94 124 GLU A N 1
ATOM 888 C CA . GLU A 1 124 ? 5.959 -8.020 -5.860 1.00 94.94 124 GLU A CA 1
ATOM 889 C C . GLU A 1 124 ? 6.929 -7.194 -6.702 1.00 94.94 124 GLU A C 1
ATOM 891 O O . GLU A 1 124 ? 6.522 -6.303 -7.446 1.00 94.94 124 GLU A O 1
ATOM 896 N N . ASN A 1 125 ? 8.213 -7.557 -6.657 1.00 92.81 125 ASN A N 1
ATOM 897 C CA . ASN A 1 125 ? 9.261 -6.973 -7.498 1.00 92.81 125 ASN A CA 1
ATOM 898 C C . ASN A 1 125 ? 9.360 -5.435 -7.417 1.00 92.81 125 ASN A C 1
ATOM 900 O O . ASN A 1 125 ? 9.669 -4.806 -8.423 1.00 92.81 125 ASN A O 1
ATOM 904 N N . HIS A 1 126 ? 9.119 -4.837 -6.243 1.00 93.25 126 HIS A N 1
ATOM 905 C CA . HIS A 1 126 ? 9.240 -3.386 -6.022 1.00 93.25 126 HIS A CA 1
ATOM 906 C C . HIS A 1 126 ? 8.361 -2.541 -6.967 1.00 93.25 126 HIS A C 1
ATOM 908 O O . HIS A 1 126 ? 8.824 -1.557 -7.540 1.00 93.25 126 HIS A O 1
ATOM 914 N N . GLY A 1 127 ? 7.099 -2.935 -7.149 1.00 93.94 127 GLY A N 1
ATOM 915 C CA . GLY A 1 127 ? 6.138 -2.251 -8.020 1.00 93.94 127 GLY A CA 1
ATOM 916 C C . GLY A 1 127 ? 5.770 -3.027 -9.286 1.00 93.94 127 GLY A C 1
ATOM 917 O O . GLY A 1 127 ? 5.156 -2.485 -10.195 1.00 93.94 127 GLY A O 1
ATOM 918 N N . GLY A 1 128 ? 6.101 -4.316 -9.376 1.00 95.81 128 GLY A N 1
ATOM 919 C CA . GLY A 1 128 ? 5.585 -5.168 -10.451 1.00 95.81 128 GLY A CA 1
ATOM 920 C C . GLY A 1 128 ? 4.080 -5.420 -10.316 1.00 95.81 128 GLY A C 1
ATOM 921 O O . GLY A 1 128 ? 3.360 -5.468 -11.313 1.00 95.81 128 GLY A O 1
ATOM 922 N N . ARG A 1 129 ? 3.599 -5.583 -9.079 1.00 97.31 129 ARG A N 1
ATOM 923 C CA . ARG A 1 129 ? 2.179 -5.687 -8.717 1.00 97.31 12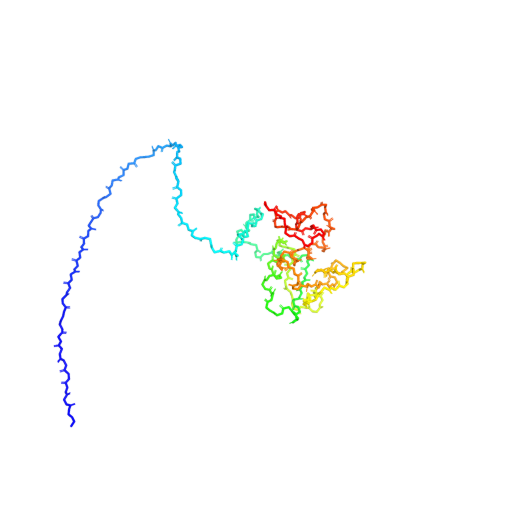9 ARG A CA 1
ATOM 924 C C . ARG A 1 129 ? 2.022 -5.480 -7.219 1.00 97.31 129 ARG A C 1
ATOM 926 O O . ARG A 1 129 ? 2.793 -6.037 -6.442 1.00 97.31 129 ARG A O 1
ATOM 933 N N . ILE A 1 130 ? 0.978 -4.766 -6.821 1.00 98.56 130 ILE A N 1
ATOM 934 C CA . ILE A 1 130 ? 0.565 -4.654 -5.423 1.00 98.56 130 ILE A CA 1
ATOM 935 C C . ILE A 1 130 ? -0.762 -5.391 -5.260 1.00 98.56 130 ILE A C 1
ATOM 937 O O . ILE A 1 130 ? -1.696 -5.194 -6.032 1.00 98.56 130 ILE A O 1
ATOM 941 N N . THR A 1 131 ? -0.851 -6.286 -4.283 1.00 98.50 131 THR A N 1
ATOM 942 C CA . THR A 1 131 ? -2.104 -6.949 -3.905 1.00 98.50 131 THR A CA 1
ATOM 943 C C . THR A 1 131 ? -2.420 -6.629 -2.453 1.00 98.50 131 THR A C 1
ATOM 945 O O . THR A 1 131 ? -1.544 -6.755 -1.605 1.00 98.50 131 THR A O 1
ATOM 948 N N . LEU A 1 132 ? -3.659 -6.240 -2.170 1.00 98.44 132 LEU A N 1
ATOM 949 C CA . LEU A 1 132 ? -4.135 -5.825 -0.853 1.00 98.44 132 LEU A CA 1
ATOM 950 C C . LEU A 1 132 ? -5.309 -6.704 -0.420 1.00 98.44 132 LEU A C 1
ATOM 952 O O . LEU A 1 132 ? -6.248 -6.934 -1.177 1.00 98.44 132 LEU A O 1
ATOM 956 N N . SER A 1 133 ? -5.271 -7.206 0.804 1.00 97.56 133 SER A N 1
ATOM 957 C CA . SER A 1 133 ? -6.366 -7.922 1.446 1.00 97.56 133 SER A CA 1
ATOM 958 C C . SER A 1 133 ? -7.204 -6.942 2.245 1.00 97.56 133 SER A C 1
ATOM 960 O O . SER A 1 133 ? -6.676 -6.157 3.029 1.00 97.56 133 SER A O 1
ATOM 962 N N . THR A 1 134 ? -8.522 -7.050 2.142 1.00 96.19 134 THR A N 1
ATOM 963 C CA . THR A 1 134 ? -9.443 -6.322 3.019 1.00 96.19 134 THR A CA 1
ATOM 964 C C . THR A 1 134 ? -9.487 -6.902 4.438 1.00 96.19 134 THR A C 1
ATOM 966 O O . THR A 1 134 ? -10.122 -6.326 5.315 1.00 96.19 134 THR A O 1
ATOM 969 N N . ARG A 1 135 ? -8.788 -8.019 4.709 1.00 94.19 135 ARG A N 1
ATOM 970 C CA . ARG A 1 135 ? -8.624 -8.612 6.053 1.00 94.19 135 ARG A CA 1
ATOM 971 C C . ARG A 1 135 ? -7.470 -7.983 6.844 1.00 94.19 135 ARG A C 1
ATOM 973 O O . ARG A 1 135 ? -6.628 -8.695 7.384 1.00 94.19 135 ARG A O 1
ATOM 980 N N . THR A 1 136 ? -7.444 -6.663 6.909 1.00 92.56 136 THR A N 1
ATOM 981 C CA . THR A 1 136 ? -6.488 -5.860 7.689 1.00 92.56 136 THR A CA 1
ATOM 982 C C . THR A 1 136 ? -7.248 -5.016 8.710 1.00 92.56 136 THR A C 1
ATOM 984 O O . THR A 1 136 ? -8.448 -4.790 8.545 1.00 92.56 136 THR A O 1
ATOM 987 N N . PHE A 1 137 ? -6.576 -4.568 9.770 1.00 91.19 137 PHE A N 1
ATOM 988 C CA . PHE A 1 137 ? -7.184 -3.663 10.754 1.00 91.19 137 PHE A CA 1
ATOM 989 C C . PHE A 1 137 ? -7.295 -2.219 10.233 1.00 91.19 137 PHE A C 1
ATOM 991 O O . PHE A 1 137 ? -8.219 -1.506 10.605 1.00 91.19 137 PHE A O 1
ATOM 998 N N . ASP A 1 138 ? -6.379 -1.806 9.353 1.00 95.75 138 ASP A N 1
ATOM 999 C CA . ASP A 1 138 ? -6.361 -0.496 8.697 1.00 95.75 138 ASP A CA 1
ATOM 1000 C C . ASP A 1 138 ? -5.911 -0.693 7.240 1.00 95.75 138 ASP A C 1
ATOM 1002 O O . ASP A 1 138 ? -4.803 -1.171 6.963 1.00 95.75 138 ASP A O 1
ATOM 1006 N N . PHE A 1 139 ? -6.812 -0.398 6.300 1.00 97.38 139 PHE A N 1
ATOM 1007 C CA . PHE A 1 139 ? -6.585 -0.633 4.875 1.00 97.38 139 PHE A CA 1
ATOM 1008 C C . PHE A 1 139 ? -5.661 0.409 4.246 1.00 97.38 139 PHE A C 1
ATOM 1010 O O . PHE A 1 139 ? -4.790 0.045 3.455 1.00 97.38 139 PHE A O 1
ATOM 1017 N N . ALA A 1 140 ? -5.785 1.678 4.637 1.00 98.31 140 ALA A N 1
ATOM 1018 C CA . ALA A 1 140 ? -4.904 2.734 4.153 1.00 98.31 140 ALA A CA 1
ATOM 1019 C C . ALA A 1 140 ? -3.466 2.511 4.647 1.00 98.31 140 ALA A C 1
ATOM 1021 O O . ALA A 1 140 ? -2.511 2.688 3.892 1.00 98.31 140 ALA A O 1
ATOM 1022 N N . LEU A 1 141 ? -3.303 2.043 5.888 1.00 98.06 141 LEU A N 1
ATOM 1023 C CA . LEU A 1 141 ? -1.992 1.737 6.463 1.00 98.06 141 LEU A CA 1
ATOM 1024 C C . LEU A 1 141 ? -1.345 0.522 5.802 1.00 98.06 141 LEU A C 1
ATOM 1026 O O . LEU A 1 141 ? -0.139 0.519 5.554 1.00 98.06 141 LEU A O 1
ATOM 1030 N N . LEU A 1 142 ? -2.141 -0.502 5.483 1.00 98.25 142 LEU A N 1
ATOM 1031 C CA . LEU A 1 142 ? -1.675 -1.615 4.663 1.00 98.25 142 LEU A CA 1
ATOM 1032 C C . LEU A 1 142 ? -1.244 -1.124 3.274 1.00 98.25 142 LEU A C 1
ATOM 1034 O O . LEU A 1 142 ? -0.169 -1.493 2.814 1.00 98.25 142 LEU A O 1
ATOM 1038 N N . ALA A 1 143 ? -2.039 -0.278 2.615 1.00 98.56 143 ALA A N 1
ATOM 1039 C CA . ALA A 1 143 ? -1.675 0.278 1.316 1.00 98.56 143 ALA A CA 1
ATOM 1040 C C . ALA A 1 143 ? -0.357 1.067 1.392 1.00 98.56 143 ALA A C 1
ATOM 1042 O O . ALA A 1 143 ? 0.539 0.822 0.585 1.00 98.56 143 ALA A O 1
ATOM 1043 N N . ALA A 1 144 ? -0.188 1.937 2.394 1.00 98.69 144 ALA A N 1
ATOM 1044 C CA . ALA A 1 144 ? 1.060 2.668 2.622 1.00 98.69 144 ALA A CA 1
ATOM 1045 C C . ALA A 1 144 ? 2.257 1.730 2.808 1.00 98.69 144 ALA A C 1
ATOM 1047 O O . ALA A 1 144 ? 3.309 1.951 2.205 1.00 98.69 144 ALA A O 1
ATOM 1048 N N . HIS A 1 145 ? 2.093 0.668 3.598 1.00 98.38 145 HIS A N 1
ATOM 1049 C CA . HIS A 1 145 ? 3.116 -0.356 3.793 1.00 98.38 145 HIS A CA 1
ATOM 1050 C C . HIS A 1 145 ? 3.529 -1.003 2.467 1.00 98.38 145 HIS A C 1
ATOM 1052 O O . HIS A 1 145 ? 4.716 -1.056 2.141 1.00 98.38 145 HIS A O 1
ATOM 1058 N N . GLU A 1 146 ? 2.556 -1.443 1.666 1.00 98.38 146 GLU A N 1
ATOM 1059 C CA . GLU A 1 146 ? 2.855 -2.092 0.393 1.00 98.38 146 GLU A CA 1
ATOM 1060 C C . GLU A 1 146 ? 3.468 -1.124 -0.620 1.00 98.38 146 GLU A C 1
ATOM 1062 O O . GLU A 1 146 ? 4.413 -1.499 -1.305 1.00 98.38 146 GLU A O 1
ATOM 1067 N N . PHE A 1 147 ? 3.033 0.135 -0.698 1.00 98.56 147 PHE A N 1
ATOM 1068 C CA . PHE A 1 147 ? 3.715 1.135 -1.530 1.00 98.56 147 PHE A CA 1
ATOM 1069 C C . PHE A 1 147 ? 5.154 1.380 -1.068 1.00 98.56 147 PHE A C 1
ATOM 1071 O O . PHE A 1 147 ? 6.071 1.451 -1.890 1.00 98.56 147 PHE A O 1
ATOM 1078 N N . GLY A 1 148 ? 5.387 1.424 0.245 1.00 98.06 148 GLY A N 1
ATOM 1079 C CA . GLY A 1 148 ? 6.712 1.621 0.823 1.00 98.06 148 GLY A CA 1
ATOM 1080 C C . GLY A 1 148 ? 7.733 0.577 0.366 1.00 98.06 148 GLY A C 1
ATOM 1081 O O . GLY A 1 148 ? 8.916 0.895 0.242 1.00 98.06 148 GLY A O 1
ATOM 1082 N N . HIS A 1 149 ? 7.298 -0.632 -0.004 1.00 97.62 149 HIS A N 1
ATOM 1083 C CA . HIS A 1 149 ? 8.174 -1.670 -0.550 1.00 97.62 149 HIS A CA 1
ATOM 1084 C C . HIS A 1 149 ? 8.831 -1.349 -1.898 1.00 97.62 149 HIS A C 1
ATOM 1086 O O . HIS A 1 149 ? 9.836 -1.983 -2.229 1.00 97.62 149 HIS A O 1
ATOM 1092 N N . ASN A 1 150 ? 8.379 -0.334 -2.641 1.00 96.56 150 ASN A N 1
ATOM 1093 C CA . ASN A 1 150 ? 9.142 0.174 -3.791 1.00 96.56 150 ASN A CA 1
ATOM 1094 C C . ASN A 1 150 ? 10.505 0.752 -3.370 1.00 96.56 150 ASN A C 1
ATOM 1096 O O . ASN A 1 150 ? 11.434 0.791 -4.170 1.00 96.56 150 ASN A O 1
ATOM 1100 N N . MET A 1 151 ? 10.634 1.198 -2.119 1.00 95.75 151 MET A N 1
ATOM 1101 C CA . MET A 1 151 ? 11.796 1.939 -1.621 1.00 95.75 151 MET A CA 1
ATOM 1102 C C . MET A 1 151 ? 12.476 1.248 -0.436 1.00 95.75 151 MET A C 1
ATOM 1104 O O . MET A 1 151 ? 13.694 1.331 -0.281 1.00 95.75 151 MET A O 1
ATOM 1108 N N . TYR A 1 152 ? 11.703 0.559 0.401 1.00 95.81 152 TYR A N 1
ATOM 1109 C CA . TYR A 1 152 ? 12.139 0.107 1.713 1.00 95.81 152 TYR A CA 1
ATOM 1110 C C . TYR A 1 152 ? 11.899 -1.387 1.932 1.00 95.81 152 TYR A C 1
ATOM 1112 O O . TYR A 1 152 ? 10.955 -2.004 1.438 1.00 95.81 152 TYR A O 1
ATOM 1120 N N . LYS A 1 153 ? 12.775 -1.983 2.740 1.00 95.75 153 LYS A N 1
ATOM 1121 C CA . LYS A 1 153 ? 12.546 -3.306 3.329 1.00 95.75 153 LYS A CA 1
ATOM 1122 C C . LYS A 1 153 ? 11.712 -3.156 4.600 1.00 95.75 153 LYS A C 1
ATOM 1124 O O . LYS A 1 153 ? 11.573 -2.052 5.121 1.00 95.75 153 LYS A O 1
ATOM 1129 N N . HIS A 1 154 ? 11.214 -4.276 5.121 1.00 95.56 154 HIS A N 1
ATOM 1130 C CA . HIS A 1 154 ? 10.628 -4.293 6.458 1.00 95.56 154 HIS A CA 1
ATOM 1131 C C . HIS A 1 154 ? 11.587 -3.698 7.493 1.00 95.56 154 HIS A C 1
ATOM 1133 O O . HIS A 1 154 ? 12.795 -3.951 7.457 1.00 95.56 154 HIS A O 1
ATOM 1139 N N . SER A 1 155 ? 11.027 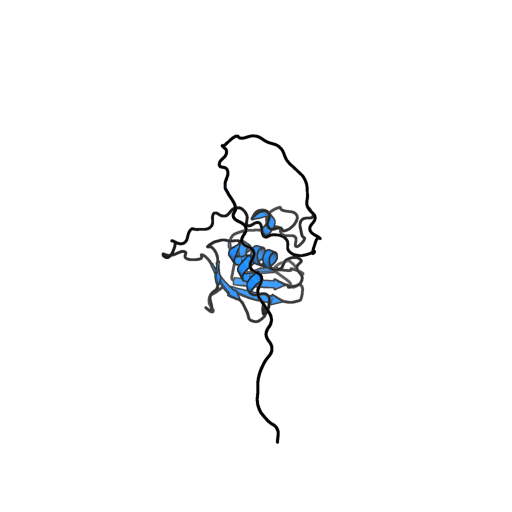-2.936 8.424 1.00 96.06 155 SER A N 1
ATOM 1140 C CA . SER A 1 155 ? 11.740 -2.424 9.585 1.00 96.06 155 SER A CA 1
ATOM 1141 C C . SER A 1 155 ? 11.793 -3.467 10.713 1.00 96.06 155 SER A C 1
ATOM 1143 O O . SER A 1 155 ? 11.259 -4.572 10.600 1.00 96.06 155 SER A O 1
ATOM 1145 N N . ASN A 1 156 ? 12.402 -3.086 11.840 1.00 94.06 156 ASN A N 1
ATOM 1146 C CA . ASN A 1 156 ? 12.415 -3.883 13.071 1.00 94.06 156 ASN A CA 1
ATOM 1147 C C . ASN A 1 156 ? 11.258 -3.535 14.038 1.00 94.06 156 ASN A C 1
ATOM 1149 O O . ASN A 1 156 ? 11.273 -3.981 15.188 1.00 94.06 156 ASN A O 1
ATOM 1153 N N . HIS A 1 157 ? 10.279 -2.720 13.621 1.00 92.44 157 HIS A N 1
ATOM 1154 C CA . HIS A 1 157 ? 9.108 -2.413 14.448 1.00 92.44 157 HIS A CA 1
ATOM 1155 C C . HIS A 1 157 ? 8.240 -3.658 14.669 1.00 92.44 157 HIS A C 1
ATOM 1157 O O . HIS A 1 157 ? 8.138 -4.538 13.817 1.00 92.44 157 HIS A O 1
ATOM 1163 N N . LYS A 1 158 ? 7.605 -3.733 15.843 1.00 88.62 158 LYS A N 1
ATOM 1164 C CA . LYS A 1 158 ? 6.830 -4.911 16.276 1.00 88.62 158 LYS A CA 1
ATOM 1165 C C . LYS A 1 158 ? 5.356 -4.880 15.873 1.00 88.62 158 LYS A C 1
ATOM 1167 O O . LYS A 1 158 ? 4.664 -5.882 16.013 1.00 88.62 158 LYS A O 1
ATOM 1172 N N . CYS A 1 159 ? 4.876 -3.732 15.435 1.00 90.81 159 CYS A N 1
ATOM 1173 C CA . CYS A 1 159 ? 3.490 -3.470 15.089 1.00 90.81 159 CYS A CA 1
ATOM 1174 C C . CYS A 1 159 ? 3.473 -2.333 14.077 1.00 90.81 159 CYS A C 1
ATOM 1176 O O . CYS A 1 159 ? 4.427 -1.546 14.015 1.00 90.81 159 CYS A O 1
ATOM 1178 N N . ARG A 1 160 ? 2.407 -2.271 13.288 1.00 93.81 160 ARG A N 1
ATOM 1179 C CA . ARG A 1 160 ? 2.261 -1.286 12.230 1.00 93.81 160 ARG A CA 1
ATOM 1180 C C . ARG A 1 160 ? 1.435 -0.104 12.723 1.00 93.81 160 ARG A C 1
ATOM 1182 O O . ARG A 1 160 ? 0.400 -0.287 13.360 1.00 93.81 160 ARG A O 1
ATOM 1189 N N . SER A 1 161 ? 1.899 1.109 12.440 1.00 95.38 161 SER A N 1
ATOM 1190 C CA . SER A 1 161 ? 1.183 2.349 12.757 1.00 95.38 161 SER A CA 1
ATOM 1191 C C . SER A 1 161 ? 1.661 3.506 11.882 1.00 95.38 161 SER A C 1
ATOM 1193 O O . SER A 1 161 ? 2.704 3.422 11.238 1.00 95.38 161 SER A O 1
ATOM 1195 N N . TRP A 1 162 ? 0.920 4.611 11.914 1.00 95.38 162 TRP A N 1
ATOM 1196 C CA . TRP A 1 162 ? 1.259 5.862 11.231 1.00 95.38 162 TRP A CA 1
ATOM 1197 C C . TRP A 1 162 ? 2.329 6.707 11.948 1.00 95.38 162 TRP A C 1
ATOM 1199 O O . TRP A 1 162 ? 2.607 7.827 11.532 1.00 95.38 162 TRP A O 1
ATOM 1209 N N . ALA A 1 163 ? 2.917 6.214 13.045 1.00 94.19 163 ALA A N 1
ATOM 1210 C CA . ALA A 1 163 ? 3.798 7.016 13.900 1.00 94.19 163 ALA A CA 1
ATOM 1211 C C . ALA A 1 163 ? 5.143 7.384 13.243 1.00 94.19 163 ALA A C 1
ATOM 1213 O O . ALA A 1 163 ? 5.777 8.361 13.640 1.00 94.19 163 ALA A O 1
ATOM 1214 N N . SER A 1 164 ? 5.610 6.583 12.282 1.00 95.25 164 SER A N 1
ATOM 1215 C CA . SER A 1 164 ? 6.838 6.822 11.520 1.00 95.25 164 SER A CA 1
ATOM 1216 C C . SER A 1 164 ? 6.913 5.900 10.305 1.00 95.25 164 SER A C 1
ATOM 1218 O O . SER A 1 164 ? 6.271 4.852 10.288 1.00 95.25 164 SER A O 1
ATOM 1220 N N . ASP A 1 165 ? 7.790 6.207 9.347 1.00 96.56 165 ASP A N 1
ATOM 1221 C CA . ASP A 1 165 ? 8.059 5.331 8.195 1.00 96.56 165 ASP A CA 1
ATOM 1222 C C . ASP A 1 165 ? 8.477 3.926 8.632 1.00 96.56 165 ASP A C 1
ATOM 1224 O O . ASP A 1 165 ? 8.054 2.920 8.067 1.00 96.56 165 ASP A O 1
ATOM 1228 N N . ALA A 1 166 ? 9.288 3.841 9.688 1.00 95.50 166 ALA A N 1
ATOM 1229 C CA . ALA A 1 166 ? 9.702 2.566 10.243 1.00 95.50 166 ALA A CA 1
ATOM 1230 C C . ALA A 1 166 ? 8.511 1.807 10.854 1.00 95.50 166 ALA A C 1
ATOM 1232 O O . ALA A 1 166 ? 8.438 0.589 10.697 1.00 95.50 166 ALA A O 1
ATOM 1233 N N . ALA A 1 167 ? 7.561 2.487 11.500 1.00 95.75 167 ALA A N 1
ATOM 1234 C CA . ALA A 1 167 ? 6.340 1.858 11.995 1.00 95.75 167 ALA A CA 1
ATOM 1235 C C . ALA A 1 167 ? 5.404 1.434 10.852 1.00 95.75 167 ALA A C 1
ATOM 1237 O O . ALA A 1 167 ? 4.868 0.330 10.901 1.00 95.75 167 ALA A O 1
ATOM 1238 N N . VAL A 1 168 ? 5.270 2.231 9.787 1.00 97.44 168 VAL A N 1
ATOM 1239 C CA . VAL A 1 168 ? 4.520 1.847 8.579 1.00 97.44 168 VAL A CA 1
ATOM 1240 C C . VAL A 1 168 ? 5.124 0.589 7.962 1.00 97.44 168 VAL A C 1
ATOM 1242 O O . VAL A 1 168 ? 4.395 -0.351 7.665 1.00 97.44 168 VAL A O 1
ATOM 1245 N N . MET A 1 169 ? 6.453 0.504 7.864 1.00 97.75 169 MET A N 1
ATOM 1246 C CA . MET A 1 169 ? 7.176 -0.644 7.298 1.00 97.75 169 MET A CA 1
ATOM 1247 C C . MET A 1 169 ? 7.348 -1.833 8.263 1.00 97.75 169 MET A C 1
ATOM 1249 O O . MET A 1 169 ? 8.153 -2.729 7.997 1.00 97.75 169 MET A O 1
ATOM 1253 N N . ALA A 1 170 ? 6.624 -1.879 9.384 1.00 96.19 170 ALA A N 1
ATOM 1254 C CA . ALA A 1 170 ? 6.656 -3.028 10.287 1.00 96.19 170 ALA A CA 1
ATOM 1255 C C . ALA A 1 170 ? 6.055 -4.285 9.617 1.00 96.19 170 ALA A C 1
ATOM 1257 O O . ALA A 1 170 ? 4.968 -4.200 9.049 1.00 96.19 170 ALA A O 1
ATOM 1258 N N . PRO A 1 171 ? 6.692 -5.469 9.716 1.00 91.00 171 PRO A N 1
ATOM 1259 C CA . PRO A 1 171 ? 6.254 -6.688 9.020 1.00 91.00 171 PRO A CA 1
ATOM 1260 C C . PRO A 1 171 ? 4.983 -7.333 9.594 1.00 91.00 171 PRO A C 1
ATOM 1262 O O . PRO A 1 171 ? 4.459 -8.287 9.020 1.00 91.00 171 PRO A O 1
ATOM 1265 N N . ILE A 1 172 ? 4.537 -6.892 10.771 1.00 83.50 172 ILE A N 1
ATOM 1266 C CA . ILE A 1 172 ? 3.418 -7.497 11.492 1.00 83.50 172 ILE A CA 1
ATOM 1267 C C . ILE A 1 172 ? 2.170 -6.659 11.256 1.00 83.50 172 ILE A C 1
ATOM 1269 O O . ILE A 1 172 ? 2.130 -5.476 11.588 1.00 83.50 172 ILE A O 1
ATOM 1273 N N . ASP A 1 173 ? 1.128 -7.314 10.754 1.00 82.19 173 ASP A N 1
ATOM 1274 C CA . ASP A 1 173 ? -0.189 -6.719 10.572 1.00 82.19 173 ASP A CA 1
ATOM 1275 C C . ASP A 1 173 ? -1.000 -6.725 11.874 1.00 82.19 173 ASP A C 1
ATOM 1277 O O . ASP A 1 173 ? -1.977 -7.455 12.014 1.00 82.19 173 ASP A O 1
ATOM 1281 N N . ASN A 1 174 ? -0.536 -5.949 12.850 1.00 83.00 174 ASN A N 1
ATOM 1282 C CA . ASN A 1 174 ? -1.249 -5.662 14.088 1.00 83.00 174 ASN A CA 1
ATOM 1283 C C . ASN A 1 174 ? -1.097 -4.177 14.414 1.00 83.00 174 ASN A C 1
ATOM 1285 O O . ASN A 1 174 ? -0.012 -3.613 14.231 1.00 83.00 174 ASN A O 1
ATOM 1289 N N . GLU A 1 175 ? -2.157 -3.581 14.952 1.00 81.94 175 GLU A N 1
ATOM 1290 C CA . GLU A 1 175 ? -2.115 -2.223 15.482 1.00 81.94 175 GLU A CA 1
ATOM 1291 C C . GLU A 1 175 ? -1.177 -2.162 16.695 1.00 81.94 175 GLU A C 1
ATOM 1293 O O . GLU A 1 175 ? -1.140 -3.072 17.531 1.00 81.94 175 GLU A O 1
ATOM 1298 N N . CYS A 1 176 ? -0.398 -1.087 16.797 1.00 84.00 176 CYS A N 1
ATOM 1299 C CA . CYS A 1 176 ? 0.345 -0.808 18.016 1.00 84.00 176 CYS A CA 1
ATOM 1300 C C . CYS A 1 176 ? -0.639 -0.447 19.133 1.00 84.00 176 CYS A C 1
ATOM 1302 O O . CYS A 1 176 ? -1.287 0.592 19.066 1.00 84.00 176 CYS A O 1
ATOM 1304 N N . SER A 1 177 ? -0.753 -1.294 20.159 1.00 75.00 177 SER A N 1
ATOM 1305 C CA . SER A 1 177 ? -1.498 -0.942 21.369 1.00 75.00 177 SER A CA 1
ATOM 1306 C C . SER A 1 177 ? -0.845 0.281 22.018 1.00 75.00 177 SER A C 1
ATOM 1308 O O . SER A 1 177 ? 0.350 0.236 22.316 1.00 75.00 177 SER A O 1
ATOM 1310 N N . ASN A 1 178 ? -1.617 1.356 22.191 1.00 58.03 178 ASN A N 1
ATOM 1311 C CA . ASN A 1 178 ? -1.225 2.516 22.995 1.00 58.03 178 ASN A CA 1
ATOM 1312 C C . ASN A 1 178 ? -1.296 2.188 24.489 1.00 58.03 178 ASN A C 1
ATOM 1314 O O . ASN A 1 178 ? -2.268 1.504 24.887 1.00 58.03 178 ASN A O 1
#

Radius of gyration: 27.14 Å; chains: 1; bounding box: 80×68×53 Å

Secondary structure (DSSP, 8-state):
-----------------------------------------S--------------S---S----SEEEEE-GGGTT-HHHHHHHHHHSTTTEEE---TTSEEEEEESS-EEETTEEEESEEEETTTTEEEEES-SS-HHHHHHHHHHTTT----S-SSB-TT-HHHHT-SS-SB---

pLDDT: mean 76.13, std 25.27, range [28.94, 98.75]